Protein AF-A0A5J4ND26-F1 (afdb_monomer_lite)

Radius of gyration: 21.46 Å; chains: 1; bounding box: 52×25×38 Å

Sequence (62 aa):
MLHKFYASVLRYPSRLFLAVVVSAIGFEFVLNDVTDKIFLSVNHGKLWRDVRPVAEKDSTEE

Structure (mmCIF, N/CA/C/O backbone):
data_AF-A0A5J4ND26-F1
#
_entry.id   AF-A0A5J4ND26-F1
#
loop_
_atom_site.group_PDB
_atom_site.id
_atom_site.type_symbol
_atom_site.label_atom_id
_atom_site.label_alt_id
_atom_site.label_comp_id
_atom_site.label_asym_id
_atom_site.label_entity_id
_atom_site.label_seq_id
_atom_site.pdbx_PDB_ins_code
_atom_site.Cartn_x
_atom_site.Cartn_y
_atom_site.Cartn_z
_atom_site.occupancy
_atom_site.B_iso_or_equiv
_atom_site.auth_seq_id
_atom_site.auth_comp_id
_atom_site.auth_asym_id
_atom_site.auth_atom_id
_atom_site.pdbx_PDB_model_num
ATOM 1 N N . MET A 1 1 ? 17.193 -13.861 -14.425 1.00 65.75 1 MET A N 1
ATOM 2 C CA . MET A 1 1 ? 16.145 -12.825 -14.256 1.00 65.75 1 MET A CA 1
ATOM 3 C C . MET A 1 1 ? 16.721 -11.484 -13.811 1.00 65.75 1 MET A C 1
ATOM 5 O O . MET A 1 1 ? 16.472 -10.496 -14.490 1.00 65.75 1 MET A O 1
ATOM 9 N N . LEU A 1 2 ? 17.571 -11.452 -12.777 1.00 80.38 2 LEU A N 1
ATOM 10 C CA . LEU A 1 2 ? 18.201 -10.224 -12.263 1.00 80.38 2 LEU A CA 1
ATOM 11 C C . LEU A 1 2 ? 18.944 -9.392 -13.330 1.00 80.38 2 LEU A C 1
ATOM 13 O O . LEU A 1 2 ? 18.815 -8.175 -13.371 1.00 80.38 2 LEU A O 1
ATOM 17 N N . HIS A 1 3 ? 19.660 -10.050 -14.248 1.00 83.25 3 HIS A N 1
ATOM 18 C CA . HIS A 1 3 ? 20.417 -9.366 -15.305 1.00 83.25 3 HIS A CA 1
ATOM 19 C C . HIS A 1 3 ? 19.518 -8.606 -16.300 1.00 83.25 3 HIS A C 1
ATOM 21 O O . HIS A 1 3 ? 19.851 -7.504 -16.729 1.00 83.25 3 HIS A O 1
ATOM 27 N N . LYS A 1 4 ? 18.338 -9.161 -16.621 1.00 86.88 4 LYS A N 1
ATOM 28 C CA . LYS A 1 4 ? 17.349 -8.506 -17.494 1.00 86.88 4 LYS A CA 1
ATOM 29 C C . LYS A 1 4 ? 16.700 -7.310 -16.792 1.00 86.88 4 LYS A C 1
ATOM 31 O O . LYS A 1 4 ? 16.529 -6.266 -17.409 1.00 86.88 4 LYS A O 1
ATOM 36 N N . PHE A 1 5 ? 16.410 -7.442 -15.497 1.00 85.19 5 PHE A N 1
ATOM 37 C CA . PHE A 1 5 ? 15.891 -6.343 -14.682 1.00 85.19 5 PHE A CA 1
ATOM 38 C C . PHE A 1 5 ? 16.897 -5.191 -14.571 1.00 85.19 5 PHE A C 1
ATOM 40 O O . PHE A 1 5 ? 16.549 -4.041 -14.831 1.00 85.19 5 PHE A O 1
ATOM 47 N N . TYR A 1 6 ? 18.166 -5.504 -14.287 1.00 87.81 6 TYR A N 1
ATOM 48 C CA . TYR A 1 6 ? 19.232 -4.507 -14.233 1.00 87.81 6 TYR A CA 1
ATOM 49 C C . TYR A 1 6 ? 19.371 -3.755 -15.561 1.00 87.81 6 TYR A C 1
ATOM 51 O O . TYR A 1 6 ? 19.330 -2.528 -15.580 1.00 87.81 6 TYR A O 1
ATOM 59 N N . ALA A 1 7 ? 19.460 -4.475 -16.683 1.00 85.88 7 ALA A N 1
ATOM 60 C CA . ALA A 1 7 ? 19.591 -3.857 -18.001 1.00 85.88 7 ALA A CA 1
ATOM 61 C C . ALA A 1 7 ? 18.377 -2.989 -18.388 1.00 85.88 7 ALA A C 1
ATOM 63 O O . ALA A 1 7 ? 18.540 -1.972 -19.062 1.00 85.88 7 ALA A O 1
ATOM 64 N N . SER A 1 8 ? 17.175 -3.378 -17.956 1.00 84.00 8 SER A N 1
ATOM 65 C CA . SER A 1 8 ? 15.930 -2.686 -18.295 1.00 84.00 8 SER A CA 1
ATOM 66 C C . SER A 1 8 ? 15.680 -1.446 -17.432 1.00 84.00 8 SER A C 1
ATOM 68 O O . SER A 1 8 ? 15.285 -0.407 -17.962 1.00 84.00 8 SER A O 1
ATOM 70 N N . VAL A 1 9 ? 15.914 -1.545 -16.120 1.00 84.44 9 VAL A N 1
ATOM 71 C CA . VAL A 1 9 ? 15.485 -0.545 -15.128 1.00 84.44 9 VAL A CA 1
ATOM 72 C C . VAL A 1 9 ? 16.670 0.180 -14.487 1.00 84.44 9 VAL A C 1
ATOM 74 O O . VAL A 1 9 ? 16.674 1.405 -14.429 1.00 84.44 9 VAL A O 1
ATOM 77 N N . LEU A 1 10 ? 17.698 -0.552 -14.046 1.00 89.81 10 LEU A N 1
ATOM 78 C CA . LEU A 1 10 ? 18.778 -0.003 -13.209 1.00 89.81 10 LEU A CA 1
ATOM 79 C C . LEU A 1 10 ? 19.984 0.534 -13.997 1.00 89.81 10 LEU A C 1
ATOM 81 O O . LEU A 1 10 ? 20.790 1.279 -13.449 1.00 89.81 10 LEU A O 1
ATOM 85 N N . ARG A 1 11 ? 20.127 0.170 -15.278 1.00 90.38 11 ARG A N 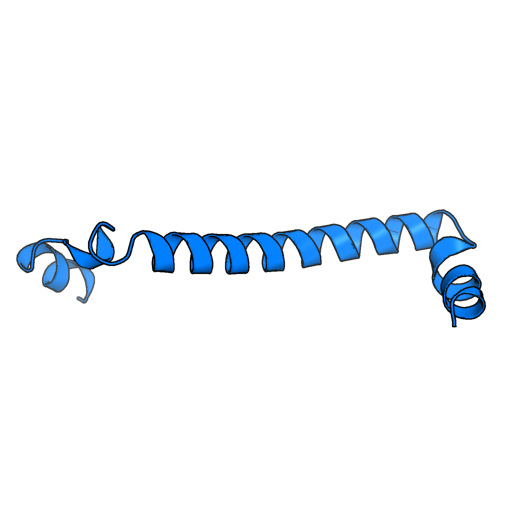1
ATOM 86 C CA . ARG A 1 11 ? 21.285 0.531 -16.116 1.00 90.38 11 ARG A CA 1
ATOM 87 C C . ARG A 1 11 ? 21.405 2.032 -16.383 1.00 90.38 11 ARG A C 1
ATOM 89 O O . ARG A 1 11 ? 22.516 2.523 -16.555 1.00 90.38 11 ARG A O 1
ATOM 96 N N . TYR A 1 12 ? 20.282 2.746 -16.463 1.00 92.25 12 TYR A N 1
ATOM 97 C CA . TYR A 1 12 ? 20.253 4.175 -16.777 1.00 92.25 12 TYR A CA 1
ATOM 98 C C . TYR A 1 12 ? 19.690 4.964 -15.589 1.00 92.25 12 TYR A C 1
ATOM 100 O O . TYR A 1 12 ? 18.558 4.684 -15.190 1.00 92.25 12 TYR A O 1
ATOM 108 N N . PRO A 1 13 ? 20.409 5.976 -15.061 1.00 91.31 13 PRO A N 1
ATOM 109 C CA . PRO A 1 13 ? 19.972 6.734 -13.885 1.00 91.31 13 PRO A CA 1
ATOM 110 C C . PRO A 1 13 ? 18.588 7.377 -14.034 1.00 91.31 13 PRO A C 1
ATOM 112 O O . PRO A 1 13 ? 17.807 7.381 -13.090 1.00 91.31 13 PRO A O 1
ATOM 115 N N . SER A 1 14 ? 18.240 7.859 -15.231 1.00 93.25 14 SER A N 1
ATOM 116 C CA . SER A 1 14 ? 16.920 8.439 -15.514 1.00 93.25 14 SER A CA 1
ATOM 117 C C . SER A 1 14 ? 15.782 7.417 -15.418 1.00 93.25 14 SER A C 1
ATOM 119 O O . SER A 1 14 ? 14.721 7.721 -14.876 1.00 93.25 14 SER A O 1
ATOM 121 N N . ARG A 1 15 ? 16.000 6.187 -15.902 1.00 92.88 15 ARG A N 1
ATOM 122 C CA . ARG A 1 15 ? 15.023 5.089 -15.799 1.00 92.88 15 ARG A CA 1
ATOM 123 C C . ARG A 1 15 ? 14.899 4.585 -14.370 1.00 92.88 15 ARG A C 1
ATOM 125 O O . ARG A 1 15 ? 13.792 4.290 -13.934 1.00 92.88 15 ARG A O 1
ATOM 132 N N . LEU A 1 16 ? 16.017 4.533 -13.648 1.00 94.12 16 LEU A N 1
ATOM 133 C CA . LEU A 1 16 ? 16.030 4.199 -12.231 1.00 94.12 16 LEU A CA 1
ATOM 134 C C . LEU A 1 16 ? 15.215 5.223 -11.437 1.00 94.12 16 LEU A C 1
ATOM 136 O O . LEU A 1 16 ? 14.338 4.825 -10.679 1.00 94.12 16 LEU A O 1
ATOM 140 N N . PHE A 1 17 ? 15.445 6.522 -11.651 1.00 95.50 17 PHE A N 1
ATOM 141 C CA . PHE A 1 17 ? 14.692 7.582 -10.980 1.00 95.50 17 PHE A CA 1
ATOM 142 C C . PHE A 1 17 ? 13.188 7.470 -11.251 1.00 95.50 17 PHE A C 1
ATOM 144 O O . PHE A 1 17 ? 12.391 7.469 -10.316 1.00 95.50 17 PHE A O 1
ATOM 151 N N . LEU A 1 18 ? 12.802 7.282 -12.517 1.00 95.62 18 LEU A N 1
ATOM 152 C CA . LEU A 1 18 ? 11.403 7.069 -12.887 1.00 95.62 18 LEU A CA 1
ATOM 153 C C . LEU A 1 18 ? 10.802 5.849 -12.176 1.00 95.62 18 LEU A C 1
ATOM 155 O O . LEU A 1 18 ? 9.709 5.937 -11.623 1.00 95.62 18 LEU A O 1
ATOM 159 N N . ALA A 1 19 ? 11.513 4.719 -12.167 1.00 95.06 19 ALA A N 1
ATOM 160 C CA . ALA A 1 19 ? 11.043 3.499 -11.521 1.00 95.06 19 ALA A CA 1
ATOM 161 C C . ALA A 1 19 ? 10.856 3.682 -10.011 1.00 95.06 19 ALA A C 1
ATOM 163 O O . ALA A 1 19 ? 9.855 3.220 -9.468 1.00 95.06 19 ALA A O 1
ATOM 164 N N . VAL A 1 20 ? 11.771 4.398 -9.350 1.00 96.12 20 VAL A N 1
ATOM 165 C CA . VAL A 1 20 ? 11.658 4.726 -7.924 1.00 96.12 20 VAL A CA 1
ATOM 166 C C . VAL A 1 20 ? 10.414 5.570 -7.669 1.00 96.12 20 VAL A C 1
ATOM 168 O O . VAL A 1 20 ? 9.601 5.183 -6.835 1.00 96.12 20 VAL A O 1
ATOM 171 N N . VAL A 1 21 ? 10.204 6.654 -8.420 1.00 97.44 21 VAL A N 1
ATOM 172 C CA . VAL A 1 21 ? 9.033 7.533 -8.245 1.00 97.44 21 VAL A CA 1
ATOM 173 C C . VAL A 1 21 ? 7.723 6.770 -8.450 1.00 97.44 21 VAL A C 1
ATOM 175 O O . VAL A 1 21 ? 6.838 6.829 -7.601 1.00 97.44 21 VAL A O 1
ATOM 178 N N . VAL A 1 22 ? 7.611 6.000 -9.536 1.00 96.56 22 VAL A N 1
ATOM 179 C CA . VAL A 1 22 ? 6.404 5.206 -9.819 1.00 96.56 22 VAL A CA 1
ATOM 180 C C . VAL A 1 22 ? 6.163 4.167 -8.724 1.00 96.56 22 VAL A C 1
ATOM 182 O O . VAL A 1 22 ? 5.030 4.000 -8.271 1.00 96.56 22 VAL A O 1
ATOM 185 N N . SER A 1 23 ? 7.221 3.492 -8.263 1.00 96.25 23 SER A N 1
ATOM 186 C CA . SER A 1 23 ? 7.106 2.513 -7.182 1.00 96.25 23 SER A CA 1
ATOM 187 C C . SER A 1 23 ? 6.705 3.150 -5.855 1.00 96.25 23 SER A C 1
ATOM 189 O O . SER A 1 23 ? 5.895 2.563 -5.151 1.00 96.25 23 SER A O 1
ATOM 191 N N . ALA A 1 24 ? 7.205 4.346 -5.534 1.00 97.56 24 ALA A N 1
ATOM 192 C CA . ALA A 1 24 ? 6.883 5.046 -4.296 1.00 97.56 24 ALA A CA 1
ATOM 193 C C . ALA A 1 24 ? 5.401 5.429 -4.245 1.00 97.56 24 ALA A C 1
ATOM 195 O O . ALA A 1 24 ? 4.742 5.149 -3.250 1.00 97.56 24 ALA A O 1
ATOM 196 N N . ILE A 1 25 ? 4.864 5.965 -5.345 1.00 97.19 25 ILE A N 1
ATOM 197 C CA . ILE A 1 25 ? 3.437 6.295 -5.458 1.00 97.19 25 ILE A CA 1
ATOM 198 C C . ILE A 1 25 ? 2.593 5.029 -5.272 1.00 97.19 25 ILE A C 1
ATOM 200 O O . ILE A 1 25 ? 1.692 4.997 -4.440 1.00 97.19 25 ILE A O 1
ATOM 204 N N . GLY A 1 26 ? 2.900 3.957 -6.011 1.00 97.25 26 GLY A N 1
ATOM 205 C CA . GLY A 1 26 ? 2.157 2.699 -5.884 1.00 97.25 26 GLY A CA 1
ATOM 206 C C . GLY A 1 26 ? 2.256 2.089 -4.482 1.00 97.25 26 GLY A C 1
ATOM 207 O O . GLY A 1 26 ? 1.270 1.580 -3.952 1.00 97.25 26 GLY A O 1
ATOM 208 N N . PHE A 1 27 ? 3.434 2.166 -3.867 1.00 97.56 27 PHE A N 1
ATOM 209 C CA . PHE A 1 27 ? 3.690 1.661 -2.525 1.00 97.56 27 PHE A CA 1
ATOM 210 C C . PHE A 1 27 ? 2.922 2.438 -1.457 1.00 97.56 27 PHE A C 1
ATOM 212 O O . PHE A 1 27 ? 2.376 1.812 -0.557 1.00 97.56 27 PHE A O 1
ATOM 219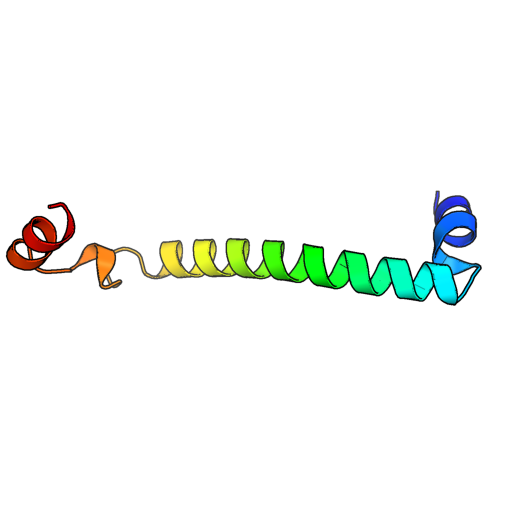 N N . GLU A 1 28 ? 2.825 3.762 -1.573 1.00 97.19 28 GLU A N 1
ATOM 220 C CA . GLU A 1 28 ? 2.052 4.604 -0.656 1.00 97.19 28 GLU A CA 1
ATOM 221 C C . GLU A 1 28 ? 0.569 4.212 -0.643 1.00 97.19 28 GLU A C 1
ATOM 223 O O . GLU A 1 28 ? 0.007 3.973 0.425 1.00 97.19 28 GLU A O 1
ATOM 228 N N . PHE A 1 29 ? -0.048 4.047 -1.819 1.00 97.00 29 PHE A N 1
ATOM 229 C CA . PHE A 1 29 ? -1.442 3.601 -1.916 1.00 97.00 29 PHE A CA 1
ATOM 230 C C . PHE A 1 29 ? -1.661 2.236 -1.262 1.00 97.00 29 PHE A C 1
ATOM 232 O O . PHE A 1 29 ? -2.607 2.058 -0.495 1.00 97.00 29 PHE A O 1
ATOM 239 N N . VAL A 1 30 ? -0.783 1.273 -1.556 1.00 97.69 30 VAL A N 1
ATOM 240 C CA . VAL A 1 30 ? -0.899 -0.086 -1.015 1.00 97.69 30 VAL A CA 1
ATOM 241 C C . VAL A 1 30 ? -0.670 -0.094 0.493 1.00 97.69 30 VAL A C 1
ATOM 243 O O . VAL A 1 30 ? -1.427 -0.735 1.217 1.00 97.69 30 VAL A O 1
ATOM 246 N N . LEU A 1 31 ? 0.350 0.613 0.982 1.00 97.75 31 LEU A N 1
ATOM 247 C CA . LEU A 1 31 ? 0.635 0.677 2.410 1.00 97.75 31 LEU A CA 1
ATOM 248 C C . LEU A 1 31 ? -0.505 1.315 3.191 1.00 97.75 31 LEU A C 1
ATOM 250 O O . LEU A 1 31 ? -0.869 0.774 4.233 1.00 97.75 31 LEU A O 1
ATOM 254 N N . ASN A 1 32 ? -1.058 2.428 2.711 1.00 97.44 32 ASN A N 1
ATOM 255 C CA . ASN A 1 32 ? -2.157 3.102 3.394 1.00 97.44 32 ASN A CA 1
ATOM 256 C C . ASN A 1 32 ? -3.382 2.184 3.484 1.00 97.44 32 ASN A C 1
ATOM 258 O O . ASN A 1 32 ? -3.877 1.948 4.580 1.00 97.44 32 ASN A O 1
ATOM 262 N N . ASP A 1 33 ? -3.797 1.563 2.375 1.00 97.44 33 ASP A N 1
ATOM 263 C CA . ASP A 1 33 ? -4.940 0.638 2.363 1.00 97.44 33 ASP A CA 1
ATOM 264 C C . ASP A 1 33 ? -4.729 -0.577 3.284 1.00 97.44 33 ASP A C 1
ATOM 266 O O . ASP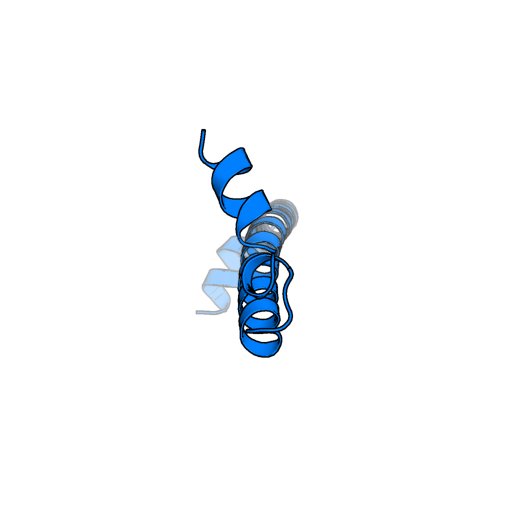 A 1 33 ? -5.616 -0.954 4.053 1.00 97.44 33 ASP A O 1
ATOM 270 N N . VAL A 1 34 ? -3.540 -1.188 3.249 1.00 97.75 34 VAL A N 1
ATOM 271 C CA . VAL A 1 34 ? -3.226 -2.343 4.103 1.00 97.75 34 VAL A CA 1
ATOM 272 C C . VAL A 1 34 ? -3.197 -1.944 5.575 1.00 97.75 34 VAL A C 1
ATOM 274 O O . VAL A 1 34 ? -3.768 -2.646 6.412 1.00 97.75 34 VAL A O 1
ATOM 277 N N . THR A 1 35 ? -2.557 -0.823 5.900 1.00 97.69 35 THR A N 1
ATOM 278 C CA . THR A 1 35 ? -2.437 -0.346 7.282 1.00 97.69 35 THR A CA 1
ATOM 279 C C . THR A 1 35 ? -3.809 0.021 7.837 1.00 97.69 35 THR A C 1
ATOM 281 O O . THR A 1 35 ? -4.144 -0.420 8.936 1.00 97.69 35 THR A O 1
ATOM 284 N N . ASP A 1 36 ? -4.642 0.719 7.064 1.00 96.56 36 ASP A N 1
ATOM 285 C CA . ASP A 1 36 ? -6.008 1.059 7.461 1.00 96.56 36 ASP A CA 1
ATOM 286 C C . ASP A 1 36 ? -6.849 -0.195 7.689 1.00 96.56 36 ASP A C 1
ATOM 288 O O . ASP A 1 36 ? -7.526 -0.307 8.709 1.00 96.56 36 ASP A O 1
ATOM 292 N N . LYS A 1 37 ? -6.773 -1.193 6.802 1.00 95.94 37 LYS A N 1
ATOM 293 C CA . LYS A 1 37 ? -7.484 -2.468 6.990 1.00 95.94 37 LYS A CA 1
ATOM 294 C C . LYS A 1 37 ? -7.066 -3.177 8.272 1.00 95.94 37 LYS A C 1
ATOM 296 O O . LYS A 1 37 ? -7.928 -3.652 9.014 1.00 95.94 37 LYS A O 1
ATOM 301 N N . ILE A 1 38 ? -5.764 -3.230 8.551 1.00 97.31 38 ILE A N 1
ATOM 302 C CA . ILE A 1 38 ? -5.243 -3.818 9.789 1.00 97.31 38 ILE A CA 1
ATOM 303 C C . ILE A 1 38 ? -5.750 -3.023 10.995 1.00 97.31 38 ILE A C 1
ATOM 305 O O . ILE A 1 38 ? -6.284 -3.611 11.935 1.00 97.31 38 ILE A O 1
ATOM 309 N N . PHE A 1 39 ? -5.642 -1.696 10.962 1.00 96.62 39 PHE A N 1
ATOM 310 C CA . PHE A 1 39 ? -6.080 -0.824 12.047 1.00 96.62 39 PHE A CA 1
ATOM 311 C C . PHE A 1 39 ? -7.578 -0.970 12.333 1.00 96.62 39 PHE A C 1
ATOM 313 O O . PHE A 1 39 ? -7.970 -1.130 13.493 1.00 96.62 39 PHE A O 1
ATOM 320 N N . LEU A 1 40 ? -8.407 -0.964 11.287 1.00 95.25 40 LEU A N 1
ATOM 321 C CA . LEU A 1 40 ? -9.853 -1.135 11.388 1.00 95.25 40 LEU A CA 1
ATOM 322 C C . LEU A 1 40 ? -10.213 -2.514 11.949 1.00 95.25 40 LEU A C 1
ATOM 324 O O . LEU A 1 40 ? -11.091 -2.618 12.800 1.00 95.25 40 LEU A O 1
ATOM 328 N N . SER A 1 41 ? -9.512 -3.564 11.514 1.00 95.00 41 SER A N 1
ATOM 329 C CA . SER A 1 41 ? -9.732 -4.922 12.015 1.00 95.00 41 SER A CA 1
ATOM 330 C C . SER A 1 41 ? -9.361 -5.064 13.490 1.00 95.00 41 SER A C 1
ATOM 332 O O . SER A 1 41 ? -10.077 -5.728 14.234 1.00 95.00 41 SER A O 1
ATOM 334 N N . VAL A 1 42 ? -8.249 -4.466 13.925 1.00 97.12 42 VAL A N 1
ATOM 335 C CA . VAL A 1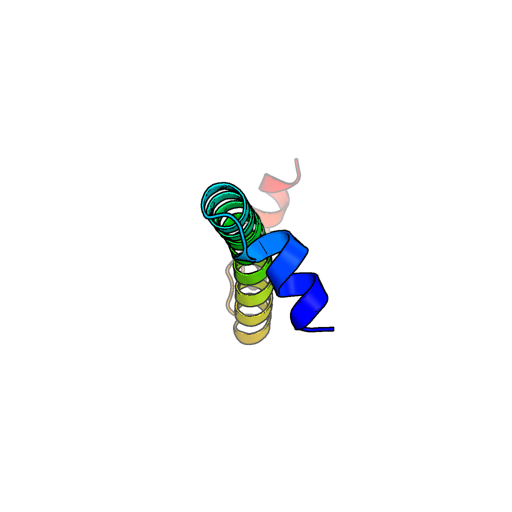 42 ? -7.777 -4.552 15.318 1.00 97.12 42 VAL A CA 1
ATOM 336 C C . VAL A 1 42 ? -8.665 -3.742 16.264 1.00 97.12 42 VAL A C 1
ATOM 338 O O . VAL A 1 42 ? -8.873 -4.140 17.410 1.00 97.12 42 VAL A O 1
ATOM 341 N N . ASN A 1 43 ? -9.209 -2.617 15.797 1.00 95.75 43 ASN A N 1
ATOM 342 C CA . ASN A 1 43 ? -10.041 -1.717 16.602 1.00 95.75 43 ASN A CA 1
ATOM 343 C C . ASN A 1 43 ? -11.547 -1.914 16.397 1.00 95.75 43 ASN A C 1
ATOM 345 O O . ASN A 1 43 ? -12.339 -1.072 16.824 1.00 95.75 43 ASN A O 1
ATOM 349 N N . HIS A 1 44 ? -11.949 -3.021 15.779 1.00 92.81 44 HIS A N 1
ATOM 350 C CA . HIS A 1 44 ? -13.351 -3.338 15.554 1.00 92.81 44 HIS A CA 1
ATOM 351 C C . HIS A 1 44 ? -14.164 -3.279 16.861 1.00 92.81 44 HIS A C 1
ATOM 353 O O . HIS A 1 44 ? -13.778 -3.854 17.881 1.00 92.81 44 HIS A O 1
ATOM 359 N N . GLY A 1 45 ? -15.292 -2.568 16.833 1.00 90.12 45 GLY A N 1
ATOM 360 C CA . GLY A 1 45 ? -16.170 -2.349 17.987 1.00 90.12 45 GLY A CA 1
ATOM 361 C C . GLY A 1 45 ? -15.749 -1.198 18.907 1.00 90.12 45 GLY A C 1
ATOM 362 O O . GLY A 1 45 ? -16.423 -0.942 19.901 1.00 90.12 45 GLY A O 1
ATOM 363 N N . LYS A 1 46 ? -14.648 -0.499 18.599 1.00 91.94 46 LYS A N 1
ATOM 364 C CA . LYS A 1 46 ? -14.191 0.706 19.322 1.00 91.94 46 LYS A CA 1
ATOM 365 C C . LYS A 1 46 ? -14.206 1.963 18.457 1.00 91.94 46 LYS A C 1
ATOM 367 O O . LYS A 1 46 ? -14.104 3.069 18.980 1.00 91.94 46 LYS A O 1
ATOM 372 N N . LEU A 1 47 ? -14.271 1.802 17.138 1.00 91.94 47 LEU A N 1
ATOM 373 C CA . LEU A 1 47 ? -14.249 2.912 16.193 1.00 91.94 47 LEU A CA 1
ATOM 374 C C . LEU A 1 47 ? -15.580 3.654 16.237 1.00 9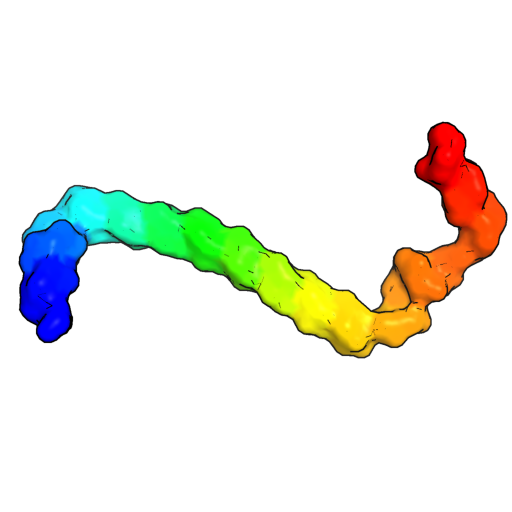1.94 47 LEU A C 1
ATOM 376 O O . LEU A 1 47 ? -16.624 3.034 16.419 1.00 91.94 47 LEU A O 1
ATOM 380 N N . TRP A 1 48 ? -15.560 4.965 15.980 1.00 88.94 48 TRP A N 1
ATOM 381 C CA . TRP A 1 48 ? -16.786 5.769 15.926 1.00 88.94 48 TRP A CA 1
ATOM 382 C C . TRP A 1 48 ? -17.835 5.169 14.986 1.00 88.94 48 TRP A C 1
ATOM 384 O O . TRP A 1 48 ? -19.001 5.072 15.340 1.00 88.94 48 TRP A O 1
ATOM 394 N N . ARG A 1 49 ? -17.409 4.658 13.825 1.00 86.19 49 ARG A N 1
ATOM 395 C CA . ARG A 1 49 ? -18.291 3.965 12.875 1.00 86.19 49 ARG A CA 1
ATOM 396 C C . ARG A 1 49 ? -19.041 2.773 13.489 1.00 86.19 49 ARG A C 1
ATOM 398 O O . ARG A 1 49 ? -20.142 2.477 13.039 1.00 86.19 49 ARG A O 1
ATOM 405 N N . ASP A 1 50 ? -18.467 2.126 14.498 1.00 87.50 50 ASP A N 1
ATOM 406 C CA . ASP A 1 50 ? -19.015 0.922 15.121 1.00 87.50 50 ASP A CA 1
ATOM 407 C C . ASP A 1 50 ? -19.875 1.242 16.358 1.00 87.50 50 ASP A C 1
ATOM 409 O O . ASP A 1 50 ? -20.782 0.480 16.679 1.00 87.50 50 ASP A O 1
ATOM 413 N N . VAL A 1 51 ? -19.611 2.362 17.048 1.00 89.75 51 VAL A N 1
ATOM 414 C CA . VAL A 1 51 ? -20.289 2.739 18.309 1.00 89.75 51 VAL A CA 1
ATOM 415 C C . VAL A 1 51 ? -21.136 4.011 18.219 1.00 89.75 51 VAL A C 1
ATOM 417 O O . VAL A 1 51 ? -21.693 4.439 19.231 1.00 89.75 51 VAL A O 1
ATOM 420 N N . ARG A 1 52 ? -21.228 4.643 17.040 1.00 86.75 52 ARG A N 1
ATOM 421 C CA . ARG A 1 52 ? -21.961 5.907 16.879 1.00 86.75 52 ARG A CA 1
ATOM 422 C C . ARG A 1 52 ? -23.442 5.764 17.269 1.00 86.75 52 ARG A C 1
ATOM 424 O O . ARG A 1 52 ? -24.050 4.732 16.962 1.00 86.75 52 ARG A O 1
ATOM 431 N N . PRO A 1 53 ? -24.047 6.787 17.903 1.00 82.19 53 PRO A N 1
ATOM 432 C CA . PRO A 1 53 ? -25.452 6.757 18.296 1.00 82.19 53 PRO A CA 1
ATOM 433 C C . PRO A 1 53 ? -26.383 6.605 17.089 1.00 82.19 53 PRO A C 1
ATOM 435 O O . PRO A 1 53 ? -26.160 7.203 16.039 1.00 82.19 53 PRO A O 1
ATOM 438 N N . VAL A 1 54 ? -27.476 5.857 17.265 1.00 73.31 54 VAL A N 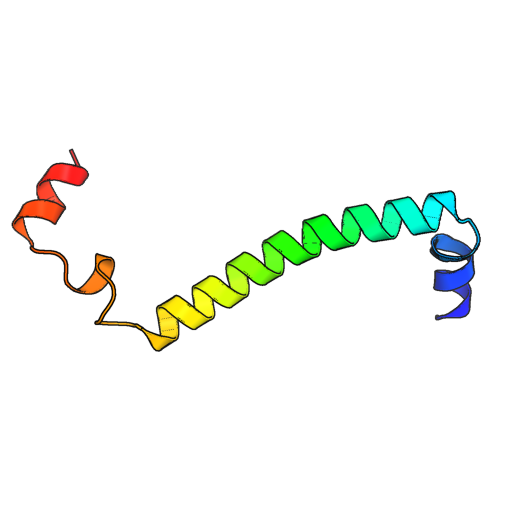1
ATOM 439 C CA . VAL A 1 54 ? -28.474 5.605 16.206 1.00 73.31 54 VAL A CA 1
ATOM 440 C C . VAL A 1 54 ? -29.040 6.909 15.630 1.00 73.31 54 VAL A C 1
ATOM 442 O O . VAL A 1 54 ? -29.169 7.027 14.420 1.00 73.31 54 VAL A O 1
ATOM 445 N N . ALA A 1 55 ? -29.270 7.922 16.472 1.00 68.44 55 ALA A N 1
ATOM 446 C CA . ALA A 1 55 ? -29.811 9.218 16.050 1.00 68.44 55 ALA A CA 1
ATOM 447 C C . ALA A 1 55 ? -28.915 9.995 15.061 1.00 68.44 55 ALA A C 1
ATOM 449 O O . ALA A 1 55 ? -29.405 10.858 14.345 1.00 68.44 55 ALA A O 1
ATOM 450 N N . GLU A 1 56 ? -27.614 9.702 15.014 1.00 63.94 56 GLU A N 1
ATOM 451 C CA . GLU A 1 56 ? -26.663 10.330 14.084 1.00 63.94 56 GLU A CA 1
ATOM 452 C C . GLU A 1 56 ? -26.489 9.513 12.794 1.00 63.94 56 GLU A C 1
ATOM 454 O O . GLU A 1 56 ? -25.966 9.999 11.792 1.00 63.94 56 GLU A O 1
ATOM 459 N N . LYS A 1 57 ? -26.936 8.251 12.799 1.00 61.59 57 LYS A N 1
ATOM 460 C CA . LYS A 1 57 ? -26.914 7.393 11.615 1.00 61.59 57 LYS A CA 1
ATOM 461 C C . LYS A 1 57 ? -27.937 7.863 10.579 1.00 61.59 57 LYS A C 1
ATOM 463 O O . LYS A 1 57 ? -27.592 7.945 9.406 1.00 61.59 57 LYS A O 1
ATOM 468 N N . ASP A 1 58 ? -29.135 8.226 11.033 1.00 60.09 58 ASP A N 1
ATOM 469 C CA . ASP A 1 58 ? -30.257 8.586 10.160 1.00 60.09 58 ASP A CA 1
ATOM 470 C C . ASP A 1 58 ? -30.094 9.978 9.521 1.00 60.09 58 ASP A C 1
ATOM 472 O O . ASP A 1 58 ? -30.533 10.193 8.400 1.00 60.09 58 ASP A O 1
ATOM 476 N N . SER A 1 59 ? -29.393 10.915 10.172 1.00 60.16 59 SER A N 1
ATOM 477 C CA . SER A 1 59 ? -29.189 12.281 9.658 1.00 60.16 59 SER A CA 1
ATOM 478 C C . SER A 1 59 ? -28.110 12.416 8.576 1.00 60.16 59 SER A C 1
ATOM 480 O O . SER A 1 59 ? -27.961 13.489 7.999 1.00 60.16 59 SER A O 1
ATOM 482 N N . THR A 1 60 ? -27.327 11.362 8.321 1.00 59.56 60 THR A N 1
ATOM 483 C CA . THR A 1 60 ? -26.236 11.377 7.325 1.00 59.56 60 THR A CA 1
ATOM 484 C C . THR A 1 60 ? -26.583 10.571 6.064 1.00 59.56 60 THR A C 1
ATOM 486 O O . THR A 1 60 ? -25.823 10.592 5.099 1.00 59.56 60 THR A O 1
ATOM 489 N N . GLU A 1 61 ? -27.698 9.833 6.072 1.00 59.03 61 GLU A N 1
ATOM 490 C CA . GLU A 1 61 ? -28.167 9.011 4.944 1.00 59.03 61 GLU A CA 1
ATOM 491 C C . GLU A 1 61 ? -29.312 9.680 4.139 1.00 59.03 61 GLU A C 1
ATOM 493 O O . GLU A 1 61 ? -29.804 9.069 3.190 1.00 59.03 61 GLU A O 1
ATOM 498 N N . GLU A 1 62 ? -29.690 10.929 4.469 1.00 45.19 62 GLU A N 1
ATOM 499 C CA . GLU A 1 62 ? -30.627 11.790 3.707 1.00 45.19 62 GLU A CA 1
ATOM 500 C C . GLU A 1 62 ? -29.933 12.731 2.706 1.00 45.19 62 GLU A C 1
ATOM 502 O O . GLU A 1 62 ? -28.898 13.347 3.059 1.00 45.19 62 GLU A O 1
#

InterPro domains:
  IPR008027 Cytochrome b-c1 complex subunit 9 [PF05365] (4-52)
  IPR036656 Cytochrome b-c1 complex subunit 9 superfamily [G3DSA:1.20.5.260] (2-62)
  IPR036656 Cytochrome b-c1 complex subunit 9 superfamily [SSF81514] (2-53)

pLDDT: mean 87.72, std 12.59, range [45.19, 97.75]

Organism: NCBI:txid34504

Secondary structure (DSSP, 8-state):
-HHHHIIIIISSHHHHHHHHHHHHHHHHHHHHHHHHHHHHHHTTTTSHHHH--HHHHHTT--

Foldseek 3Di:
DVVVCCVQQVVDPVSVVVVVVVVVVVVVVVCVVVVVVVVCVVCPCPDCVNPPDPVVVVVVVD